Protein AF-U1GI59-F1 (afdb_monomer)

Nearest PDB structures (foldseek):
  8d8l-assembly1_L  TM=8.432E-01  e=2.291E-06  Saccharomyces cerevisiae
  8cwo-assembly1_L  TM=8.778E-01  e=8.445E-06  Cutibacterium acnes
  8cgr-assembly1_L  TM=8.564E-01  e=7.937E-06  Escherichia coli BW25113
  7jil-assembly1_q  TM=8.637E-01  e=1.152E-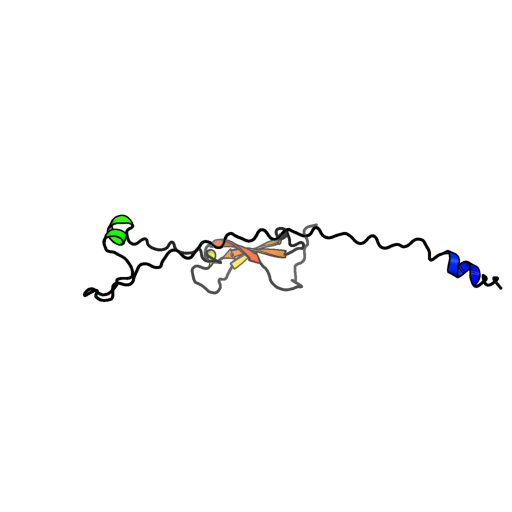05  Flavobacterium johnsoniae
  8fzj-assembly1_l  TM=8.743E-01  e=2.144E-05  Escherichia coli

InterPro domains:
  IPR005679 Ribosomal protein uS12, bacteria [PR01034] (80-95)
  IPR005679 Ribosomal protein uS12, bacteria [PR01034] (95-110)
  IPR005679 Ribosomal protein uS12, bacteria [PR01034] (111-130)
  IPR006032 Small ribosomal subunit protein uS12 [PF00164] (73-124)
  IPR006032 Small ribosomal subunit protein uS12 [PTHR11652] (51-124)
  IPR012340 Nucleic acid-binding, OB-fold [G3DSA:2.40.50.140] (51-130)
  IPR012340 Nucleic acid-binding, OB-fold [SSF50249] (57-126)

pLDDT: mean 76.86, std 17.02, range [41.28, 97.44]

Sequence (132 aa):
MPPTPSPLAIRALQTLALPIHPQRPSITSVRPILRLPHPAPASRSFSTTTPHLTTLNQVRRKGREVKRERRSLSPALVGRPEMKGVCLKVGITKPKKPNSGQRKTAKVRLSSGKVISAYIPGEGRCGEQDPK

Organism: Endocarpon pusillum (strain Z07020 / HMAS-L-300199) (NCBI:txid1263415)

Solvent-accessible surface area (backbone atoms only — not comparable to full-atom values): 9541 Å² total; per-residue (Å²): 134,85,87,80,84,60,80,71,66,70,65,72,76,70,82,85,78,80,81,84,74,83,81,74,81,80,76,76,78,76,73,75,80,75,72,72,79,72,79,70,80,78,78,70,94,81,64,98,61,80,88,63,99,65,54,72,68,53,44,73,74,61,54,85,76,78,78,79,80,76,82,64,96,60,70,89,48,76,93,45,97,75,79,64,62,50,78,78,46,77,49,75,44,68,60,67,80,94,50,83,63,81,39,54,32,30,36,30,36,33,79,88,67,52,75,44,81,42,79,57,87,84,81,88,68,98,76,81,72,75,87,124

Mean predicted aligned error: 18.73 Å

Structure (mmCIF, N/CA/C/O backbone):
data_AF-U1GI59-F1
#
_entry.id   AF-U1GI59-F1
#
loop_
_atom_site.group_PDB
_atom_site.id
_atom_site.type_symbol
_atom_site.label_atom_id
_atom_site.label_alt_id
_atom_site.label_comp_id
_atom_site.label_asym_id
_atom_site.label_entity_id
_atom_site.label_seq_id
_atom_site.pdbx_PDB_ins_code
_atom_site.Cartn_x
_atom_site.Cartn_y
_atom_site.Cartn_z
_atom_site.occupanc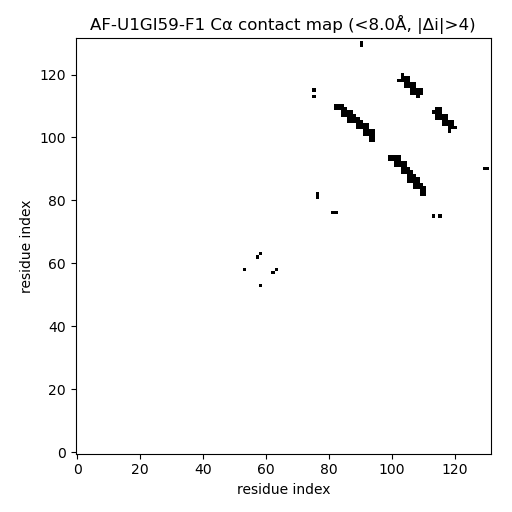y
_atom_site.B_iso_or_equiv
_atom_site.auth_seq_id
_atom_site.auth_comp_id
_atom_site.auth_asym_id
_atom_site.auth_atom_id
_atom_site.pdbx_PDB_model_num
ATOM 1 N N . MET A 1 1 ? 74.445 8.249 -7.252 1.00 52.41 1 MET A N 1
ATOM 2 C CA . MET A 1 1 ? 74.096 7.838 -5.874 1.00 52.41 1 MET A CA 1
ATOM 3 C C . MET A 1 1 ? 73.632 9.070 -5.110 1.00 52.41 1 MET A C 1
ATOM 5 O O . MET A 1 1 ? 74.400 10.025 -5.083 1.00 52.41 1 MET A O 1
ATOM 9 N N . PRO A 1 2 ? 72.398 9.117 -4.578 1.00 64.62 2 PRO A N 1
ATOM 10 C CA . PRO A 1 2 ? 71.956 10.235 -3.744 1.00 64.62 2 PRO A CA 1
ATOM 11 C C . PRO A 1 2 ? 72.469 10.089 -2.294 1.00 64.62 2 PRO A C 1
ATOM 13 O O . PRO A 1 2 ? 72.585 8.959 -1.815 1.00 64.62 2 PRO A O 1
ATOM 16 N N . PRO A 1 3 ? 72.781 11.195 -1.590 1.00 70.06 3 PRO A N 1
ATOM 17 C CA . PRO A 1 3 ? 73.270 11.146 -0.215 1.00 70.06 3 PRO A CA 1
ATOM 18 C C . PRO A 1 3 ? 72.143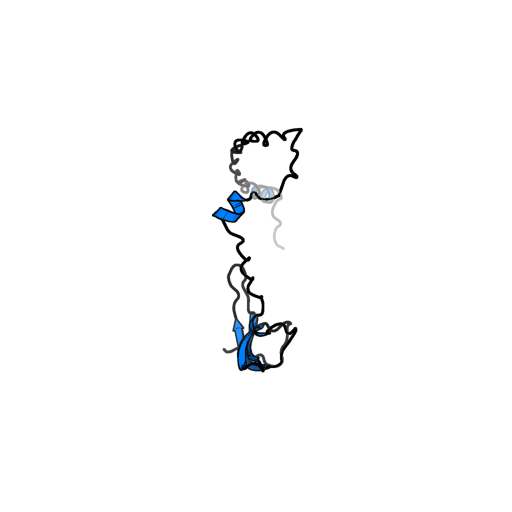 10.806 0.772 1.00 70.06 3 PRO A C 1
ATOM 20 O O . PRO A 1 3 ? 71.032 11.329 0.681 1.00 70.06 3 PRO A O 1
ATOM 23 N N . THR A 1 4 ? 72.437 9.936 1.738 1.00 70.94 4 THR A N 1
ATOM 24 C CA . THR A 1 4 ? 71.527 9.565 2.829 1.00 70.94 4 THR A CA 1
ATOM 25 C C . THR A 1 4 ? 71.473 10.668 3.894 1.00 70.94 4 THR A C 1
ATOM 27 O O . THR A 1 4 ? 72.533 11.090 4.364 1.00 70.94 4 THR A O 1
ATOM 30 N N . PRO A 1 5 ? 70.283 11.127 4.323 1.00 67.31 5 PRO A N 1
ATOM 31 C CA . PRO A 1 5 ? 70.163 12.120 5.387 1.00 67.31 5 PRO A CA 1
ATOM 32 C C . PRO A 1 5 ? 70.505 11.531 6.768 1.00 67.31 5 PRO A C 1
ATOM 34 O O . PRO A 1 5 ? 70.282 10.351 7.036 1.00 67.31 5 PRO A O 1
ATOM 37 N N . SER A 1 6 ? 71.058 12.371 7.648 1.00 68.88 6 SER A N 1
ATOM 38 C CA . SER A 1 6 ? 71.549 11.997 8.979 1.00 68.88 6 SER A CA 1
ATOM 39 C C . SER A 1 6 ? 70.410 11.694 9.976 1.00 68.88 6 SER A C 1
ATOM 41 O O . SER A 1 6 ? 69.334 12.297 9.905 1.00 68.88 6 SER A O 1
ATOM 43 N N . PRO A 1 7 ? 70.626 10.797 10.960 1.00 61.62 7 PRO A N 1
ATOM 44 C CA . PRO A 1 7 ? 69.572 10.304 11.860 1.00 61.62 7 PRO A CA 1
ATOM 45 C C . PRO A 1 7 ? 68.998 11.369 12.810 1.00 61.62 7 PRO A C 1
ATOM 47 O O . PRO A 1 7 ? 67.919 11.180 13.372 1.00 61.62 7 PRO A O 1
ATOM 50 N N . LEU A 1 8 ? 69.679 12.508 12.972 1.00 62.44 8 LEU A N 1
ATOM 51 C CA . LEU A 1 8 ? 69.202 13.628 13.789 1.00 62.44 8 LEU A CA 1
ATOM 52 C C . LEU A 1 8 ? 68.117 14.461 13.085 1.00 62.44 8 LEU A C 1
ATOM 54 O O . LEU A 1 8 ? 67.267 15.034 13.763 1.00 62.44 8 LEU A O 1
ATOM 58 N N . ALA A 1 9 ? 68.082 14.480 11.747 1.00 57.25 9 ALA A N 1
ATOM 59 C CA . ALA A 1 9 ? 67.087 15.238 10.984 1.00 57.25 9 ALA A CA 1
ATOM 60 C C . ALA A 1 9 ? 65.684 14.601 11.037 1.00 57.25 9 ALA A C 1
ATOM 62 O O . ALA A 1 9 ? 64.677 15.304 11.014 1.00 57.25 9 ALA A O 1
ATOM 63 N N . ILE A 1 10 ? 65.608 13.274 11.183 1.00 57.00 10 ILE A N 1
ATOM 64 C CA . ILE A 1 10 ? 64.337 12.530 11.240 1.00 57.00 10 ILE A CA 1
ATOM 65 C C . ILE A 1 10 ? 63.592 12.793 12.563 1.00 57.00 10 ILE A C 1
ATOM 67 O O . ILE A 1 10 ? 62.364 12.772 12.603 1.00 57.00 10 ILE A O 1
ATOM 71 N N . ARG A 1 11 ? 64.312 13.116 13.647 1.00 56.53 11 ARG A N 1
ATOM 72 C CA . ARG A 1 11 ? 63.717 13.373 14.970 1.00 56.53 11 ARG A CA 1
ATOM 73 C C . ARG A 1 11 ? 63.130 14.777 15.145 1.00 56.53 11 ARG A C 1
ATOM 75 O O . ARG A 1 11 ? 62.297 14.963 16.025 1.00 56.53 11 ARG A O 1
ATOM 82 N N . ALA A 1 12 ? 63.519 15.746 14.316 1.00 55.38 12 ALA A N 1
ATOM 83 C CA . ALA A 1 12 ? 63.038 17.127 14.424 1.00 55.38 12 ALA A CA 1
ATOM 84 C C . ALA A 1 12 ? 61.641 17.353 13.803 1.00 55.38 12 ALA A C 1
ATOM 86 O O . ALA A 1 12 ? 61.033 18.391 14.042 1.00 55.38 12 ALA A O 1
ATOM 87 N N . LEU A 1 13 ? 61.100 16.387 13.049 1.00 53.66 13 LEU A N 1
ATOM 88 C CA . LEU A 1 13 ? 59.782 16.497 12.401 1.00 53.66 13 LEU A CA 1
ATOM 89 C C . LEU A 1 13 ? 58.615 15.900 13.217 1.00 53.66 13 LEU A C 1
ATOM 91 O O . LEU A 1 13 ? 57.498 15.826 12.712 1.00 53.66 13 LEU A O 1
ATOM 95 N N . GLN A 1 14 ? 58.831 15.485 14.471 1.00 57.19 14 GLN A N 1
ATOM 96 C CA . GLN A 1 14 ? 57.812 14.795 15.285 1.00 57.19 14 GLN A CA 1
ATOM 97 C C . GLN A 1 14 ? 57.202 15.620 16.438 1.00 57.19 14 GLN A C 1
ATOM 99 O O . GLN A 1 14 ? 56.495 15.060 17.271 1.00 57.19 14 GLN A O 1
ATOM 104 N N . THR A 1 15 ? 57.395 16.942 16.498 1.00 54.75 15 THR A N 1
ATOM 105 C CA . THR A 1 15 ? 56.926 17.781 17.628 1.00 54.75 15 THR A CA 1
ATOM 106 C C . THR A 1 15 ? 55.836 18.809 17.295 1.00 54.75 15 THR A C 1
ATOM 108 O O . THR A 1 15 ? 55.723 19.812 17.991 1.00 54.75 15 THR A O 1
ATOM 111 N N . LEU A 1 16 ? 54.970 18.567 16.299 1.00 52.91 16 LEU A N 1
ATOM 112 C CA . LEU A 1 16 ? 53.780 19.410 16.046 1.00 52.91 16 LEU A CA 1
ATOM 113 C C . LEU A 1 16 ? 52.491 18.610 15.781 1.00 52.91 16 LEU A C 1
ATOM 115 O O . LEU A 1 16 ? 51.712 18.937 14.892 1.00 52.91 16 LE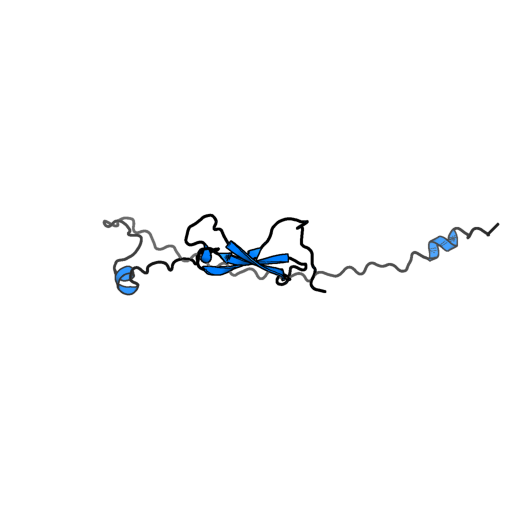U A O 1
ATOM 119 N N . ALA A 1 17 ? 52.232 17.568 16.569 1.00 55.44 17 ALA A N 1
ATOM 120 C CA . ALA A 1 17 ? 50.939 16.882 16.554 1.00 55.44 17 ALA A CA 1
ATOM 121 C C . ALA A 1 17 ? 50.461 16.595 17.984 1.00 55.44 17 ALA A C 1
ATOM 123 O O . ALA A 1 17 ? 50.528 15.469 18.470 1.00 55.44 17 ALA A O 1
ATOM 124 N N . LEU A 1 18 ? 49.989 17.635 18.678 1.00 59.94 18 LEU A N 1
ATOM 125 C CA . LEU A 1 18 ? 49.196 17.467 19.896 1.00 59.94 18 LEU A CA 1
ATOM 126 C C . LEU A 1 18 ? 47.744 17.140 19.500 1.00 59.94 18 LEU A C 1
ATOM 128 O O . LEU A 1 18 ? 47.139 17.917 18.756 1.00 59.94 18 LEU A O 1
ATOM 132 N N . PRO A 1 19 ? 47.146 16.036 19.982 1.00 55.97 19 PRO A N 1
ATOM 133 C CA . PRO A 1 19 ? 45.735 15.764 19.761 1.00 55.97 19 PRO A CA 1
ATOM 134 C C . PRO A 1 19 ? 44.895 16.665 20.673 1.00 55.97 19 PRO A C 1
ATOM 136 O O . PRO A 1 19 ? 44.889 16.514 21.894 1.00 55.97 19 PRO A O 1
ATOM 139 N N . ILE A 1 20 ? 44.157 17.604 20.080 1.00 55.31 20 ILE A N 1
ATOM 140 C CA . ILE A 1 20 ? 43.107 18.350 20.777 1.00 55.31 20 ILE A CA 1
ATOM 141 C C . ILE A 1 20 ? 41.981 17.359 21.081 1.00 55.31 20 ILE A C 1
ATOM 143 O O . ILE A 1 20 ? 41.236 16.941 20.196 1.00 55.31 20 ILE A O 1
ATOM 147 N N . HIS A 1 21 ? 41.894 16.945 22.341 1.00 57.75 21 HIS A N 1
ATOM 148 C CA . HIS A 1 21 ? 40.826 16.092 22.843 1.00 57.75 21 HIS A CA 1
ATOM 149 C C . HIS A 1 21 ? 39.570 16.953 23.068 1.00 57.75 21 HIS A C 1
ATOM 151 O O . HIS A 1 21 ? 39.619 17.878 23.883 1.00 57.75 21 HIS A O 1
ATOM 157 N N . PRO A 1 22 ? 38.441 16.711 22.376 1.00 55.88 22 PRO A N 1
ATOM 158 C CA . PRO A 1 22 ? 37.219 17.450 22.651 1.00 55.88 22 PRO A CA 1
ATOM 159 C C . PRO A 1 22 ? 36.650 17.003 24.004 1.00 55.88 22 PRO A C 1
ATOM 161 O O . PRO A 1 22 ? 36.185 15.875 24.163 1.00 55.88 22 PRO A O 1
ATOM 164 N N . GLN A 1 23 ? 36.686 17.906 24.985 1.00 52.78 23 GLN A N 1
ATOM 165 C CA . GLN A 1 23 ? 35.980 17.765 26.257 1.00 52.78 23 GLN A CA 1
ATOM 166 C C . GLN A 1 23 ? 34.479 17.605 25.980 1.00 52.78 23 GLN A C 1
ATOM 168 O O . GLN A 1 23 ? 33.817 18.501 25.454 1.00 52.78 23 GLN A O 1
ATOM 173 N N . ARG A 1 24 ? 33.941 16.432 26.315 1.00 53.62 24 ARG A N 1
ATOM 174 C CA . ARG A 1 24 ? 32.508 16.145 26.261 1.00 53.62 24 ARG A CA 1
ATOM 175 C C . ARG A 1 24 ? 31.845 16.896 27.422 1.00 53.62 24 ARG A C 1
ATOM 177 O O . ARG A 1 24 ? 32.249 16.664 28.560 1.00 53.62 24 ARG A O 1
ATOM 184 N N . PRO A 1 25 ? 30.840 17.759 27.198 1.00 51.62 25 PRO A N 1
ATOM 185 C CA . PRO A 1 25 ? 30.139 18.386 28.308 1.00 51.62 25 PRO A CA 1
ATOM 186 C C . PRO A 1 25 ? 29.443 17.297 29.129 1.00 51.62 25 PRO A C 1
ATOM 188 O O . PRO A 1 25 ? 28.656 16.502 28.605 1.00 51.62 25 PRO A O 1
ATOM 191 N N . SER A 1 26 ? 29.768 17.239 30.417 1.00 57.62 26 SER A N 1
ATOM 192 C CA . SER A 1 26 ? 29.053 16.447 31.405 1.00 57.62 26 SER A CA 1
ATOM 193 C C . SER A 1 26 ? 27.627 16.981 31.489 1.00 57.62 26 SER A C 1
ATOM 195 O O . SER A 1 26 ? 27.357 18.040 32.048 1.00 57.62 26 SER A O 1
ATOM 197 N N . ILE A 1 27 ? 26.691 16.254 30.884 1.00 55.78 27 ILE A N 1
ATOM 198 C CA . ILE A 1 27 ? 25.267 16.501 31.080 1.00 55.78 27 ILE A CA 1
ATOM 199 C C . ILE A 1 27 ? 24.996 16.190 32.549 1.00 55.78 27 ILE A C 1
ATOM 201 O O . ILE A 1 27 ? 24.982 15.027 32.954 1.00 55.78 27 ILE A O 1
ATOM 205 N N . THR A 1 28 ? 24.829 17.235 33.355 1.00 59.28 28 THR A N 1
ATOM 206 C CA . THR A 1 28 ? 24.318 17.134 34.716 1.00 59.28 28 THR A CA 1
ATOM 207 C C . THR A 1 28 ? 23.025 16.333 34.649 1.00 59.28 28 THR A C 1
ATOM 209 O O . THR A 1 28 ? 22.039 16.769 34.058 1.00 59.28 28 THR A O 1
ATOM 212 N N . SER A 1 29 ? 23.055 15.121 35.201 1.00 56.94 29 SER A N 1
ATOM 213 C CA . SER A 1 29 ? 21.888 14.260 35.347 1.00 56.94 29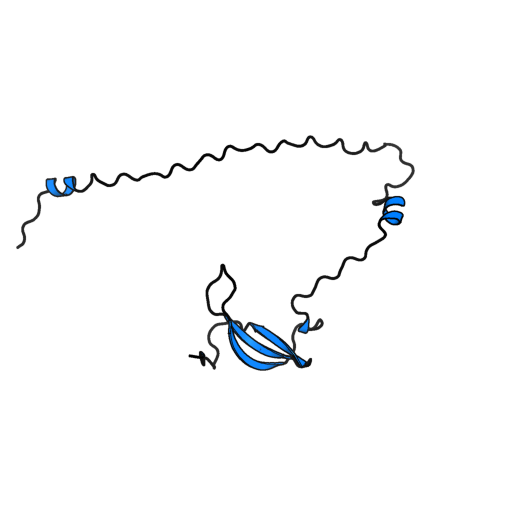 SER A CA 1
ATOM 214 C C . SER A 1 29 ? 20.842 15.007 36.170 1.00 56.94 29 SER A C 1
ATOM 216 O O . SER A 1 29 ? 20.878 14.978 37.401 1.00 56.94 29 SER A O 1
ATOM 218 N N . VAL A 1 30 ? 19.896 15.664 35.500 1.00 59.59 30 VAL A N 1
ATOM 219 C CA . VAL A 1 30 ? 18.653 16.115 36.120 1.00 59.59 30 VAL A CA 1
ATOM 220 C C . VAL A 1 30 ? 17.942 14.846 36.568 1.00 59.59 30 VAL A C 1
ATOM 222 O O . VAL A 1 30 ? 17.350 14.131 35.762 1.00 59.59 30 VAL A O 1
ATOM 225 N N . ARG A 1 31 ? 18.087 14.505 37.853 1.00 59.94 31 ARG A N 1
ATOM 226 C CA . ARG A 1 31 ? 17.348 13.403 38.463 1.00 59.94 31 ARG A CA 1
ATOM 227 C C . ARG A 1 31 ? 15.865 13.713 38.246 1.00 59.94 31 ARG A C 1
ATOM 229 O O . ARG A 1 31 ? 15.417 14.759 38.721 1.00 59.94 31 ARG A O 1
ATOM 236 N N . PRO A 1 32 ? 15.097 12.876 37.530 1.00 57.00 32 PRO A N 1
ATOM 237 C CA . PRO A 1 32 ? 13.662 13.068 37.493 1.00 57.00 32 PRO A CA 1
ATOM 238 C C . PRO A 1 32 ? 13.174 12.939 38.934 1.00 57.00 32 PRO A C 1
ATOM 240 O O . PRO A 1 32 ? 13.526 11.985 39.629 1.00 57.00 32 PRO A O 1
ATOM 243 N N . ILE A 1 33 ? 12.410 13.930 39.394 1.00 63.84 33 ILE A N 1
ATOM 244 C CA . ILE A 1 33 ? 11.685 13.859 40.658 1.00 63.84 33 ILE A CA 1
ATOM 245 C C . ILE A 1 33 ? 10.867 12.572 40.587 1.00 63.84 33 ILE A C 1
ATOM 247 O O . ILE A 1 33 ? 9.916 12.475 39.807 1.00 63.84 33 ILE A O 1
ATOM 251 N N . LEU A 1 34 ? 11.288 11.561 41.347 1.00 57.00 34 LEU A N 1
ATOM 252 C CA . LEU A 1 34 ? 10.526 10.342 41.544 1.00 57.00 34 LEU A CA 1
ATOM 253 C C . LEU A 1 34 ? 9.199 10.788 42.151 1.00 57.00 34 LEU A C 1
ATOM 255 O O . LEU A 1 34 ? 9.130 11.144 43.326 1.00 57.00 34 LEU A O 1
ATOM 259 N N . ARG A 1 35 ? 8.150 10.847 41.324 1.00 62.81 35 ARG A N 1
ATOM 260 C CA . ARG A 1 35 ? 6.779 10.975 41.809 1.00 62.81 35 ARG A CA 1
ATOM 261 C C . ARG A 1 35 ? 6.587 9.834 42.798 1.00 62.81 35 ARG A C 1
ATOM 263 O O . ARG A 1 35 ? 6.645 8.675 42.388 1.00 62.81 35 ARG A O 1
ATOM 270 N N . LEU A 1 36 ? 6.400 10.166 44.078 1.00 65.69 36 LEU A N 1
ATOM 271 C CA . LEU A 1 36 ? 5.979 9.186 45.070 1.00 65.69 36 LEU A CA 1
ATOM 272 C C . LEU A 1 36 ? 4.792 8.408 44.484 1.00 65.69 36 LEU A C 1
ATOM 274 O O . LEU A 1 36 ? 3.900 9.034 43.890 1.00 65.69 36 LEU A O 1
ATOM 278 N N . PRO A 1 37 ? 4.773 7.071 44.612 1.00 62.06 37 PRO A N 1
ATOM 279 C CA . PRO A 1 37 ? 3.624 6.295 44.193 1.00 62.06 37 PRO A CA 1
ATOM 280 C C . PRO A 1 37 ? 2.416 6.849 44.946 1.00 62.06 37 PRO A C 1
ATOM 282 O O . PRO A 1 37 ? 2.400 6.881 46.176 1.00 62.06 37 PRO A O 1
ATOM 285 N N . HIS A 1 38 ? 1.425 7.345 44.201 1.00 63.56 38 HIS A N 1
ATOM 286 C CA . HIS A 1 38 ? 0.116 7.600 44.786 1.00 63.56 38 HIS A CA 1
ATOM 287 C C . HIS A 1 38 ? -0.309 6.316 45.503 1.00 63.56 38 HIS A C 1
ATOM 289 O O . HIS A 1 38 ? -0.160 5.241 44.908 1.00 63.56 38 HIS A O 1
ATOM 295 N N . PRO A 1 39 ? -0.802 6.401 46.751 1.00 61.50 39 PRO A N 1
ATOM 296 C CA . PRO A 1 39 ? -1.288 5.228 47.450 1.00 61.50 39 PRO A CA 1
ATOM 297 C C . PRO A 1 39 ? -2.326 4.561 46.552 1.00 61.50 39 PRO A C 1
ATOM 299 O O . PRO A 1 39 ? -3.315 5.182 46.151 1.00 61.50 39 PRO A O 1
ATOM 302 N N . ALA A 1 40 ? -2.040 3.315 46.170 1.00 64.75 40 ALA A N 1
ATOM 303 C CA . ALA A 1 40 ? -2.995 2.482 45.466 1.00 64.75 40 ALA A CA 1
ATOM 304 C C . ALA A 1 40 ? -4.308 2.501 46.265 1.00 64.75 40 ALA A C 1
ATOM 306 O O . ALA A 1 40 ? -4.259 2.498 47.500 1.00 64.75 40 ALA A O 1
ATOM 307 N N . PRO A 1 41 ? -5.475 2.571 45.601 1.00 64.62 41 PRO A N 1
ATOM 308 C CA . PRO A 1 41 ? -6.748 2.602 46.304 1.00 64.62 41 PRO A CA 1
ATOM 309 C C . PRO A 1 41 ? -6.805 1.406 47.254 1.00 64.62 41 PRO A C 1
ATOM 311 O O . PRO A 1 41 ? -6.650 0.266 46.818 1.00 64.62 41 PRO A O 1
ATOM 314 N N . ALA A 1 42 ? -6.975 1.690 48.547 1.00 65.81 42 ALA A N 1
ATOM 315 C CA . ALA A 1 42 ? -7.058 0.682 49.591 1.00 65.81 42 ALA A CA 1
ATOM 316 C C . ALA A 1 42 ? -8.092 -0.376 49.181 1.00 65.81 42 ALA A C 1
ATOM 318 O O . ALA A 1 42 ? -9.285 -0.083 49.054 1.00 65.81 42 ALA A O 1
ATOM 319 N N . SER A 1 43 ? -7.624 -1.597 48.925 1.00 63.41 43 SER A N 1
ATOM 320 C CA . SER A 1 43 ? -8.489 -2.737 48.658 1.00 63.41 43 SER A CA 1
ATOM 321 C C . SER A 1 43 ? -9.311 -2.992 49.915 1.00 63.41 43 SER A C 1
ATOM 323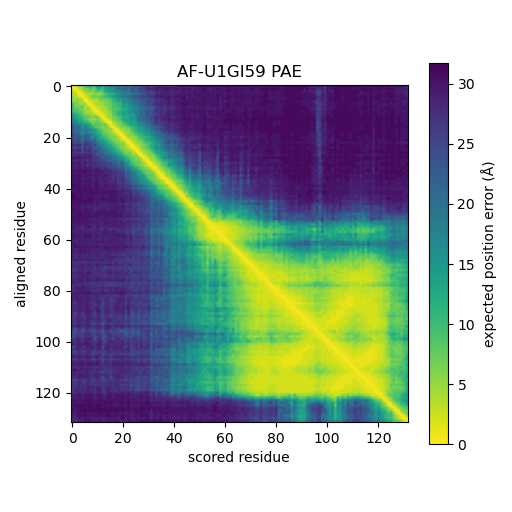 O O . SER A 1 43 ? -8.774 -3.387 50.949 1.00 63.41 43 SER A O 1
ATOM 325 N N . ARG A 1 44 ? -10.614 -2.723 49.854 1.00 62.62 44 ARG A N 1
ATOM 326 C CA . ARG A 1 44 ? -11.542 -3.048 50.938 1.00 62.62 44 ARG A CA 1
ATOM 327 C C . ARG A 1 44 ? -11.628 -4.573 51.049 1.00 62.62 44 ARG A C 1
ATOM 329 O O . ARG A 1 44 ? -12.040 -5.219 50.091 1.00 62.62 44 ARG A O 1
ATOM 336 N N . SER A 1 45 ? -11.260 -5.128 52.204 1.00 63.41 45 SER A N 1
ATOM 337 C CA . SER A 1 45 ? -11.181 -6.579 52.458 1.00 63.41 45 SER A CA 1
ATOM 338 C C . SER A 1 45 ? -12.523 -7.315 52.392 1.00 63.41 45 SER A C 1
ATOM 340 O O . SER A 1 45 ? -12.546 -8.537 52.324 1.00 63.41 45 SER A O 1
ATOM 342 N N . PHE A 1 46 ? -13.642 -6.588 52.384 1.00 65.81 46 PHE A N 1
ATOM 343 C CA . PHE A 1 46 ? -14.982 -7.162 52.325 1.00 65.81 46 PHE A CA 1
ATOM 344 C C . PHE A 1 46 ? -15.837 -6.350 51.349 1.00 65.81 46 PHE A C 1
ATOM 346 O O . PHE A 1 46 ? -16.499 -5.384 51.722 1.00 65.81 46 PHE A O 1
ATOM 353 N N . SER A 1 47 ? -15.777 -6.713 50.067 1.00 65.00 47 SER A N 1
ATOM 354 C CA . SER A 1 47 ? -16.753 -6.287 49.063 1.00 65.00 47 SER A CA 1
ATOM 355 C C . SER A 1 47 ? -17.591 -7.501 48.688 1.00 65.00 47 SER A C 1
ATOM 357 O O . SER A 1 47 ? -17.066 -8.469 48.146 1.00 65.00 47 SER A O 1
ATOM 359 N N . THR A 1 48 ? -18.893 -7.451 48.962 1.00 70.06 48 THR A N 1
ATOM 360 C CA . THR A 1 48 ? -19.868 -8.483 48.566 1.00 70.06 48 THR A CA 1
ATOM 361 C C . THR A 1 48 ? -20.146 -8.492 47.064 1.00 70.06 48 THR A C 1
ATOM 363 O O . THR A 1 48 ? -20.768 -9.418 46.554 1.00 70.06 48 THR A O 1
ATOM 366 N N . THR A 1 49 ? -19.695 -7.465 46.338 1.00 69.56 49 THR A N 1
ATOM 367 C CA . THR A 1 49 ? -19.844 -7.365 44.884 1.00 69.56 49 THR A CA 1
ATOM 368 C C . THR A 1 49 ? -18.496 -7.593 44.214 1.00 69.56 49 THR A C 1
ATOM 370 O O . THR A 1 49 ? -17.489 -6.992 44.605 1.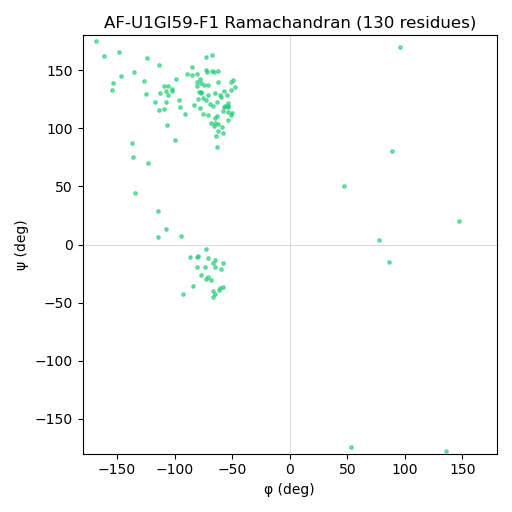00 69.56 49 THR A O 1
ATOM 373 N N . THR A 1 50 ? -18.484 -8.448 43.195 1.00 75.56 50 THR A N 1
ATOM 374 C CA . THR A 1 50 ? -17.319 -8.736 42.355 1.00 75.56 50 THR A CA 1
ATOM 375 C C . THR A 1 50 ? -16.765 -7.425 41.777 1.00 75.56 50 THR A C 1
ATOM 377 O O . THR A 1 50 ? -17.542 -6.644 41.218 1.00 75.56 50 THR A O 1
ATOM 380 N N . PRO A 1 51 ? -15.455 -7.129 41.891 1.00 70.06 51 PRO A N 1
ATOM 381 C CA . PRO A 1 51 ? -14.891 -5.912 41.319 1.00 70.06 51 PRO A CA 1
ATOM 382 C C . PRO A 1 51 ? -15.007 -5.965 39.793 1.00 70.06 51 PRO A C 1
ATOM 384 O O . PRO A 1 51 ? -14.330 -6.739 39.120 1.00 70.06 51 PRO A O 1
ATOM 387 N N . HIS A 1 52 ? -15.899 -5.147 39.238 1.00 72.31 52 HIS A N 1
ATOM 388 C CA . HIS A 1 52 ? -16.081 -5.043 37.797 1.00 72.31 52 HIS A CA 1
ATOM 389 C C . HIS A 1 52 ? -14.999 -4.125 37.208 1.00 72.31 52 HIS A C 1
ATOM 391 O O . HIS A 1 52 ? -14.735 -3.048 37.745 1.00 72.31 52 HIS A O 1
ATOM 397 N N . LEU A 1 53 ? -14.399 -4.517 36.077 1.00 80.50 53 LEU A N 1
ATOM 398 C CA . LEU A 1 53 ? -13.313 -3.780 35.398 1.00 80.50 53 LEU A CA 1
ATOM 399 C C . LEU A 1 53 ? -13.684 -2.335 35.010 1.00 80.50 53 LEU A C 1
ATOM 401 O O . LEU A 1 53 ? -12.820 -1.518 34.703 1.00 80.50 53 LEU A O 1
ATOM 405 N N . THR A 1 54 ? -14.976 -2.017 35.006 1.00 83.19 54 THR A N 1
ATOM 406 C CA . THR A 1 54 ? -15.513 -0.684 34.732 1.00 83.19 54 THR A CA 1
ATOM 407 C C . THR A 1 54 ? -16.781 -0.443 35.545 1.00 83.19 54 THR A C 1
ATOM 409 O O . THR A 1 54 ? -17.562 -1.366 35.770 1.00 83.19 54 THR A O 1
ATOM 412 N N . THR A 1 55 ? -17.015 0.787 35.994 1.00 87.31 55 THR A N 1
ATOM 413 C CA . THR A 1 55 ? -18.222 1.135 36.755 1.00 87.31 55 THR A CA 1
ATOM 414 C C . THR A 1 55 ? -19.397 1.460 35.830 1.00 87.31 55 THR A C 1
ATOM 416 O O . THR A 1 55 ? -19.225 1.959 34.717 1.00 87.31 55 THR A O 1
ATOM 419 N N . LEU A 1 56 ? -20.629 1.256 36.301 1.00 88.31 56 LEU A N 1
ATOM 420 C CA . LEU A 1 56 ? -21.844 1.577 35.53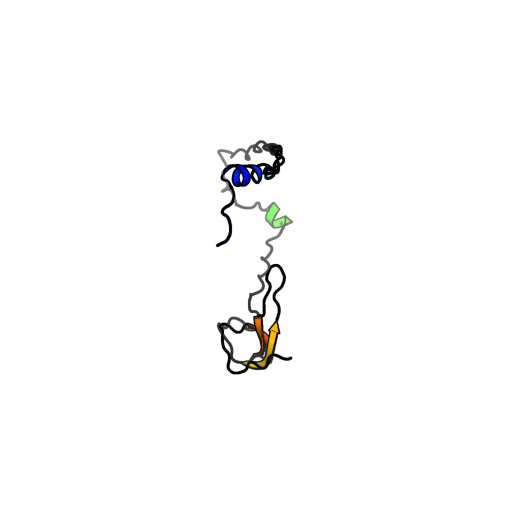8 1.00 88.31 56 LEU A CA 1
ATOM 421 C C . LEU A 1 56 ? -21.899 3.061 35.128 1.00 88.31 56 LEU A C 1
ATOM 423 O O . LEU A 1 56 ? -22.294 3.396 34.012 1.00 88.31 56 LEU A O 1
ATOM 427 N N . ASN A 1 57 ? -21.424 3.959 35.995 1.00 91.12 57 ASN A N 1
ATOM 428 C CA . ASN A 1 57 ? -21.335 5.389 35.697 1.00 91.12 57 ASN A CA 1
ATOM 429 C C . ASN A 1 57 ? -20.286 5.714 34.619 1.00 91.12 57 ASN A C 1
ATOM 431 O O . ASN A 1 57 ? -20.478 6.672 33.873 1.00 91.12 57 ASN A O 1
ATOM 435 N N . GLN A 1 58 ? -19.204 4.933 34.497 1.00 89.00 58 GLN A N 1
ATOM 436 C CA . GLN A 1 58 ? -18.243 5.082 33.395 1.00 89.00 58 GLN A CA 1
ATOM 437 C C . GLN A 1 58 ? -18.889 4.717 32.056 1.00 89.00 58 GLN A C 1
ATOM 439 O O . GLN A 1 58 ? -18.778 5.493 31.110 1.00 89.00 58 GLN A O 1
ATOM 444 N N . VAL A 1 59 ? -19.628 3.604 31.997 1.00 89.31 59 VAL A N 1
ATOM 445 C CA . VAL A 1 59 ? -20.355 3.183 30.786 1.00 89.31 59 VAL A CA 1
ATOM 446 C C . VAL A 1 59 ? -21.459 4.182 30.423 1.00 89.31 59 VAL A C 1
ATOM 448 O O . VAL A 1 59 ? -21.578 4.555 29.261 1.00 89.31 59 VAL A O 1
ATOM 451 N N . ARG A 1 60 ? -22.224 4.683 31.406 1.00 88.12 60 ARG A N 1
ATOM 452 C CA . ARG A 1 60 ? -23.266 5.704 31.173 1.00 88.12 60 ARG A CA 1
ATOM 453 C C . ARG A 1 60 ? -22.709 7.016 30.622 1.00 88.12 60 ARG A C 1
ATOM 455 O O . ARG A 1 60 ? -23.356 7.632 29.788 1.00 88.12 60 ARG A O 1
ATOM 462 N N . ARG A 1 61 ? -21.545 7.463 31.108 1.00 88.00 61 ARG A N 1
ATOM 463 C CA . ARG A 1 61 ? -20.944 8.750 30.710 1.00 88.00 61 ARG A CA 1
ATOM 464 C C . ARG A 1 61 ? -20.128 8.669 29.422 1.00 88.00 61 ARG A C 1
ATOM 466 O O . ARG A 1 61 ? -20.089 9.649 28.692 1.00 88.00 61 ARG A O 1
ATOM 473 N N . LYS A 1 62 ? -19.426 7.556 29.183 1.00 81.62 62 LYS A N 1
ATOM 474 C CA . LYS A 1 62 ? -18.463 7.415 28.075 1.00 81.62 62 LYS A CA 1
ATOM 475 C C . LYS A 1 62 ? -18.866 6.396 27.008 1.00 81.62 62 LYS A C 1
ATOM 477 O O . LYS A 1 62 ? -18.074 6.152 26.106 1.00 81.62 62 LYS A O 1
ATOM 482 N N . GLY A 1 63 ? -20.074 5.829 27.083 1.00 79.88 63 GLY A N 1
ATOM 483 C CA . GLY A 1 63 ? -20.547 4.811 26.143 1.00 79.88 63 GLY A CA 1
ATOM 484 C C . GLY A 1 63 ? -19.579 3.627 26.016 1.00 79.88 63 GLY A C 1
ATOM 485 O O . GLY A 1 63 ? -18.577 3.521 26.721 1.00 79.88 63 GLY A O 1
ATOM 486 N N . ARG A 1 64 ? -19.861 2.699 25.104 1.00 83.69 64 ARG A N 1
ATOM 487 C CA . ARG A 1 64 ? -18.841 1.769 24.603 1.00 83.69 64 ARG A CA 1
ATOM 488 C C . ARG A 1 64 ? -18.506 2.223 23.193 1.00 83.69 64 ARG A C 1
ATOM 490 O O . ARG A 1 64 ? -19.302 2.016 22.284 1.00 83.69 64 ARG A O 1
ATOM 497 N N . GLU A 1 65 ? -17.370 2.888 23.020 1.00 83.94 65 GLU A N 1
ATOM 498 C CA . GLU A 1 65 ? -16.925 3.292 21.688 1.00 83.94 65 GLU A CA 1
ATOM 499 C C . GLU A 1 65 ? -16.345 2.094 20.937 1.00 83.94 65 GLU A C 1
ATOM 501 O O . GLU A 1 65 ? -15.495 1.359 21.449 1.00 83.94 65 GLU A O 1
ATOM 506 N N . VAL A 1 66 ? -16.792 1.908 19.696 1.00 85.56 66 VAL A N 1
ATOM 507 C CA . VAL A 1 66 ? -16.187 0.930 18.795 1.00 85.56 66 VAL A CA 1
ATOM 508 C C . VAL A 1 66 ? -14.819 1.456 18.379 1.00 85.56 66 VAL A C 1
ATOM 510 O O . VAL A 1 66 ? -14.673 2.591 17.918 1.00 85.56 66 VAL A O 1
ATOM 513 N N . LYS A 1 67 ? -13.790 0.622 18.535 1.00 88.44 67 LYS A N 1
ATOM 514 C CA . LYS A 1 67 ? -12.440 0.962 18.092 1.00 88.44 67 LYS A CA 1
ATOM 515 C C . LYS A 1 67 ? -12.455 1.213 16.585 1.00 88.44 67 LYS A C 1
ATOM 517 O O . LYS A 1 67 ? -12.876 0.350 15.822 1.00 88.44 67 LYS A O 1
ATOM 522 N N . ARG A 1 68 ? -11.936 2.366 16.154 1.00 88.81 68 ARG A N 1
ATOM 523 C CA . ARG A 1 68 ? -11.776 2.667 14.725 1.00 88.81 68 ARG A CA 1
ATOM 524 C C . ARG A 1 68 ? -10.919 1.596 14.054 1.00 88.81 68 ARG A C 1
ATOM 526 O O . ARG A 1 68 ? -9.836 1.261 14.545 1.00 88.81 68 ARG A O 1
ATOM 533 N N . GLU A 1 69 ? -11.396 1.096 12.922 1.00 88.50 69 GLU A N 1
ATOM 534 C CA . GLU A 1 69 ? -10.655 0.131 12.121 1.00 88.50 69 GLU A CA 1
ATOM 535 C C . GLU A 1 69 ? -9.346 0.740 11.610 1.00 88.50 69 GLU A C 1
ATOM 537 O O . GLU A 1 69 ? -9.266 1.908 11.214 1.00 88.50 69 GLU A O 1
ATOM 542 N N . ARG A 1 70 ? -8.281 -0.065 11.637 1.00 90.69 70 ARG A N 1
ATOM 543 C CA . ARG A 1 70 ? -6.986 0.336 11.087 1.00 90.69 70 ARG A CA 1
ATOM 544 C C . ARG A 1 70 ? -7.039 0.229 9.569 1.00 90.69 70 ARG A C 1
ATOM 546 O O . ARG A 1 70 ? -7.529 -0.758 9.031 1.00 90.69 70 ARG A O 1
ATOM 553 N N . ARG A 1 71 ? -6.461 1.210 8.874 1.00 90.25 71 ARG A N 1
ATOM 554 C CA . ARG A 1 71 ? -6.282 1.123 7.420 1.00 90.25 71 ARG A CA 1
ATOM 555 C C . ARG A 1 71 ? -5.321 -0.021 7.100 1.00 90.25 71 ARG A C 1
ATOM 557 O O . ARG A 1 71 ? -4.238 -0.096 7.679 1.00 90.25 71 ARG A O 1
ATOM 564 N N . SER A 1 72 ? -5.709 -0.891 6.174 1.00 90.88 72 SER A N 1
ATOM 565 C CA . SER A 1 72 ? -4.835 -1.942 5.653 1.00 90.88 72 SER A CA 1
ATOM 566 C C . SER A 1 72 ? -3.620 -1.341 4.941 1.00 90.88 72 SER A C 1
ATOM 568 O O . SER A 1 72 ? -3.747 -0.298 4.298 1.00 90.88 72 SER A O 1
ATOM 570 N N . LEU A 1 73 ? -2.479 -2.034 4.972 1.00 91.75 73 LEU A N 1
ATOM 571 C CA . LEU A 1 73 ? -1.272 -1.639 4.231 1.00 91.75 73 LEU A CA 1
ATOM 572 C C . LEU A 1 73 ? -1.515 -1.599 2.711 1.00 91.75 73 LEU A C 1
ATOM 574 O O . LEU A 1 73 ? -1.028 -0.706 2.024 1.00 91.75 73 LEU A O 1
ATOM 578 N N . SER A 1 74 ? -2.310 -2.541 2.199 1.00 92.62 74 SER A N 1
ATOM 579 C CA . SER A 1 74 ? -2.615 -2.720 0.776 1.00 92.62 74 SER A CA 1
ATOM 580 C C . SER A 1 74 ? -4.132 -2.668 0.500 1.00 92.62 74 SER A C 1
ATOM 582 O O . SER A 1 74 ? -4.741 -3.667 0.115 1.00 92.62 74 SER A O 1
ATOM 584 N N . PRO A 1 75 ? -4.782 -1.492 0.623 1.00 92.38 75 PRO A N 1
ATOM 585 C CA . PRO A 1 75 ? -6.241 -1.367 0.480 1.00 92.38 75 PRO A CA 1
ATOM 586 C C . PRO A 1 75 ? -6.754 -1.697 -0.931 1.00 92.38 75 PRO A C 1
ATOM 588 O O . PRO A 1 75 ? -7.935 -1.982 -1.125 1.00 92.38 75 PRO A O 1
ATOM 591 N N . ALA A 1 76 ? -5.879 -1.668 -1.939 1.00 93.06 76 ALA A N 1
ATOM 592 C CA . ALA A 1 76 ? -6.238 -1.986 -3.316 1.00 93.06 76 ALA A CA 1
ATOM 593 C C . ALA A 1 76 ? -6.472 -3.488 -3.566 1.00 93.06 76 ALA A C 1
ATOM 595 O O . ALA A 1 76 ? -7.129 -3.820 -4.552 1.00 93.06 76 ALA A O 1
ATOM 596 N N . LEU A 1 77 ? -5.971 -4.373 -2.693 1.00 93.25 77 LEU A N 1
ATOM 597 C CA . LEU A 1 77 ? -6.091 -5.827 -2.848 1.00 93.25 77 LEU A CA 1
ATOM 598 C C . LEU A 1 77 ? -7.391 -6.408 -2.267 1.00 93.25 77 LEU A C 1
ATOM 600 O O . LEU A 1 77 ? -7.704 -7.557 -2.552 1.00 93.25 77 LEU A O 1
ATOM 604 N N . VAL A 1 78 ? -8.170 -5.630 -1.501 1.00 90.81 78 VAL A N 1
ATOM 605 C CA . VAL A 1 78 ? -9.501 -6.020 -0.977 1.00 90.81 78 VAL A CA 1
ATOM 606 C C . VAL A 1 78 ? -9.491 -7.426 -0.342 1.00 90.81 78 VAL A C 1
ATOM 608 O O . VAL A 1 78 ? -10.279 -8.295 -0.697 1.00 90.81 78 VAL A O 1
ATOM 611 N N . GLY A 1 79 ? -8.531 -7.679 0.553 1.00 89.31 79 GLY A N 1
ATOM 612 C CA . GLY A 1 79 ? -8.409 -8.955 1.273 1.00 89.31 79 GLY A CA 1
ATOM 613 C C . GLY A 1 79 ? -7.803 -10.118 0.476 1.00 89.31 79 GLY A C 1
ATOM 614 O O . GLY A 1 79 ? -7.719 -11.222 1.002 1.00 89.31 79 GLY A O 1
ATOM 615 N N . ARG A 1 80 ? -7.360 -9.895 -0.767 1.00 93.38 80 ARG A N 1
ATOM 616 C CA . ARG A 1 80 ? -6.672 -10.908 -1.582 1.00 93.38 80 ARG A CA 1
ATOM 617 C C . ARG A 1 80 ? -5.155 -10.867 -1.351 1.00 93.38 80 ARG A C 1
ATOM 619 O O . ARG A 1 80 ? -4.621 -9.773 -1.159 1.00 93.38 80 ARG A O 1
ATOM 626 N N . PRO A 1 81 ? -4.450 -12.014 -1.408 1.00 94.94 81 PRO A N 1
ATOM 627 C CA . PRO A 1 81 ? -2.992 -12.043 -1.271 1.00 94.94 81 PRO A CA 1
ATOM 628 C C . PRO A 1 81 ? -2.292 -11.354 -2.450 1.00 94.94 81 PRO A C 1
ATOM 630 O O . PRO A 1 81 ? -1.345 -10.596 -2.257 1.00 94.94 81 PRO A O 1
ATOM 633 N N . GLU A 1 82 ? -2.803 -11.555 -3.664 1.00 95.00 82 GLU A N 1
ATOM 634 C CA . GLU A 1 82 ? -2.268 -10.986 -4.897 1.00 95.00 82 GLU A CA 1
ATOM 635 C C . GLU A 1 82 ? -3.379 -10.718 -5.918 1.00 95.00 82 GLU A C 1
ATOM 637 O O . GLU A 1 82 ? -4.521 -11.164 -5.772 1.00 95.00 82 GLU A O 1
ATOM 642 N N . MET A 1 83 ? -3.058 -9.943 -6.954 1.00 95.56 83 MET A N 1
ATOM 643 C CA . MET A 1 83 ? -3.991 -9.645 -8.035 1.00 95.56 83 MET A CA 1
ATOM 644 C C . MET A 1 83 ? -3.240 -9.320 -9.326 1.00 95.56 83 MET A C 1
ATOM 646 O O . MET A 1 83 ? -2.255 -8.581 -9.311 1.00 95.56 83 MET A O 1
ATOM 650 N N . LYS A 1 84 ? -3.752 -9.826 -10.454 1.00 96.19 84 LYS A N 1
ATOM 651 C CA . LYS A 1 84 ? -3.214 -9.521 -11.784 1.00 96.19 84 LYS A CA 1
ATOM 652 C C . LYS A 1 84 ? -3.410 -8.048 -12.149 1.00 96.19 84 LYS A C 1
ATOM 654 O O . LYS A 1 84 ? -4.410 -7.422 -11.781 1.00 96.19 84 LYS A O 1
ATOM 659 N N . GLY A 1 85 ? -2.485 -7.508 -12.931 1.00 95.88 85 GLY A N 1
ATOM 660 C CA . GLY A 1 85 ? -2.567 -6.144 -13.432 1.00 95.88 85 GLY A CA 1
ATOM 661 C C . GLY A 1 85 ? -1.666 -5.909 -14.635 1.00 95.88 85 GLY A C 1
ATOM 662 O O . GLY A 1 85 ? -0.744 -6.677 -14.893 1.00 95.88 85 GLY A O 1
ATOM 663 N N . VAL A 1 86 ? -1.951 -4.835 -15.366 1.00 97.25 86 VAL A N 1
ATOM 664 C CA . VAL A 1 86 ? -1.187 -4.401 -16.539 1.00 97.25 86 VAL A CA 1
ATOM 665 C C . VAL A 1 86 ? -0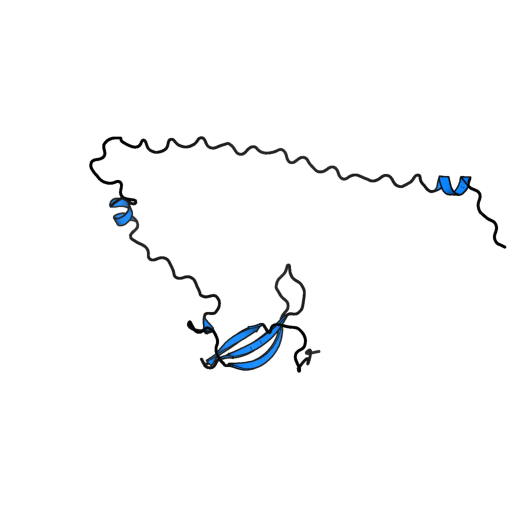.289 -3.233 -16.143 1.00 97.25 86 VAL A C 1
ATOM 667 O O . VAL A 1 86 ? -0.745 -2.288 -15.491 1.00 97.25 86 VAL A O 1
ATOM 670 N N . CYS A 1 87 ? 0.990 -3.286 -16.519 1.00 94.94 87 CYS A N 1
ATOM 671 C CA . CYS A 1 87 ? 1.919 -2.184 -16.288 1.00 94.94 87 CYS A CA 1
ATOM 672 C C . CYS A 1 87 ? 1.648 -1.045 -17.279 1.00 94.94 87 CYS A C 1
ATOM 674 O O . CYS A 1 87 ? 1.617 -1.261 -18.484 1.00 94.94 87 CYS A O 1
ATOM 676 N N . LEU A 1 88 ? 1.443 0.163 -16.758 1.00 94.50 88 LEU A N 1
ATOM 677 C CA . LEU A 1 88 ? 1.224 1.376 -17.545 1.00 94.50 88 LEU A CA 1
ATOM 678 C C . LEU A 1 88 ? 2.532 2.127 -17.800 1.00 94.50 88 LEU A C 1
ATOM 680 O O . LEU A 1 88 ? 2.753 2.647 -18.885 1.00 94.50 88 LEU A O 1
ATOM 684 N N . LYS A 1 89 ? 3.381 2.233 -16.772 1.00 92.25 89 LYS A N 1
ATOM 685 C CA . LYS A 1 89 ? 4.656 2.955 -16.841 1.00 92.25 89 LYS A CA 1
ATOM 686 C C . LYS A 1 89 ? 5.636 2.394 -15.824 1.00 92.25 89 LYS A C 1
ATOM 688 O O . LYS A 1 89 ? 5.290 2.274 -14.648 1.00 92.25 89 LYS A O 1
ATOM 693 N N . VAL A 1 90 ? 6.863 2.136 -16.258 1.00 92.44 90 VAL A N 1
ATOM 694 C CA . VAL A 1 90 ? 7.996 1.822 -15.381 1.00 92.44 90 VAL A CA 1
ATOM 695 C C . VAL A 1 90 ? 8.832 3.087 -15.189 1.00 92.44 90 VAL A C 1
ATOM 697 O O . VAL A 1 90 ? 8.950 3.906 -16.097 1.00 92.44 90 VAL A O 1
ATOM 700 N N . GLY A 1 91 ? 9.359 3.295 -13.985 1.00 90.69 91 GLY A N 1
ATOM 701 C CA . GLY A 1 91 ? 10.224 4.430 -13.689 1.00 90.69 91 GLY A CA 1
ATOM 702 C C . GLY A 1 91 ? 10.936 4.310 -12.347 1.00 90.69 91 GLY A C 1
ATOM 703 O O . GLY A 1 91 ? 10.693 3.397 -11.553 1.00 90.69 91 GLY A O 1
ATOM 704 N N . ILE A 1 92 ? 11.817 5.267 -12.080 1.00 92.75 92 ILE A N 1
ATOM 705 C CA . ILE A 1 92 ? 12.651 5.294 -10.881 1.00 92.75 92 ILE A CA 1
ATOM 706 C C . ILE A 1 92 ? 12.128 6.358 -9.912 1.00 92.75 92 ILE A C 1
ATOM 708 O O . ILE A 1 92 ? 11.958 7.517 -10.279 1.00 92.75 92 ILE A O 1
ATOM 712 N N . THR A 1 93 ? 11.907 5.973 -8.654 1.00 92.81 93 THR A N 1
ATOM 713 C CA . THR A 1 93 ? 11.513 6.888 -7.573 1.00 92.81 93 THR A CA 1
ATOM 714 C C . THR A 1 93 ? 12.638 6.989 -6.543 1.00 92.81 93 THR A C 1
ATOM 716 O O . THR A 1 93 ? 13.137 5.970 -6.060 1.00 92.81 93 THR A O 1
ATOM 719 N N . LYS A 1 94 ? 13.036 8.212 -6.171 1.00 94.06 94 LYS A N 1
ATOM 720 C CA . LYS A 1 94 ? 13.976 8.433 -5.060 1.00 94.06 94 LYS A CA 1
ATOM 721 C C . LYS A 1 94 ? 13.228 8.308 -3.721 1.00 94.06 94 LYS A C 1
ATOM 723 O O . LYS A 1 94 ? 12.151 8.892 -3.581 1.00 94.06 94 LYS A O 1
ATOM 728 N N . PRO A 1 95 ? 13.740 7.537 -2.745 1.00 95.00 95 PRO A N 1
ATOM 729 C CA . PRO A 1 95 ? 13.105 7.417 -1.440 1.00 95.00 95 PRO A CA 1
ATOM 730 C C . PRO A 1 95 ? 13.191 8.740 -0.669 1.00 95.00 95 PRO A C 1
ATOM 732 O O . PRO A 1 95 ? 13.996 9.617 -0.980 1.00 95.00 95 PRO A O 1
ATOM 735 N N . LYS A 1 96 ? 12.360 8.881 0.367 1.00 95.19 96 LYS A N 1
ATOM 736 C CA . LYS A 1 96 ? 12.483 10.004 1.302 1.00 95.19 96 LYS A CA 1
ATOM 737 C C . LYS A 1 96 ? 13.787 9.879 2.105 1.00 95.19 96 LYS A C 1
ATOM 739 O O . LYS A 1 96 ? 14.215 8.768 2.429 1.00 95.19 96 LYS A O 1
ATOM 744 N N . LYS A 1 97 ? 14.359 11.028 2.481 1.00 93.50 97 LYS A N 1
ATOM 745 C CA . LYS A 1 97 ? 15.446 11.138 3.473 1.00 93.50 97 LYS A CA 1
ATOM 746 C C . LYS A 1 97 ? 15.062 10.342 4.740 1.00 93.50 97 LYS A C 1
ATOM 748 O O . LYS A 1 97 ? 13.880 10.365 5.089 1.00 93.50 97 LYS A O 1
ATOM 753 N N . PRO A 1 98 ? 15.974 9.633 5.435 1.00 96.19 98 PRO A N 1
ATOM 754 C CA . PRO A 1 98 ? 17.447 9.641 5.369 1.00 96.19 98 PRO A CA 1
ATOM 755 C C . PRO A 1 98 ? 18.057 8.840 4.220 1.00 96.19 98 PRO A C 1
ATOM 757 O O . PRO A 1 98 ? 19.254 8.937 3.976 1.00 96.19 98 PRO A O 1
ATOM 760 N N . ASN A 1 99 ? 17.247 8.063 3.512 1.00 94.44 99 ASN A N 1
ATOM 761 C CA . ASN A 1 99 ? 17.756 7.152 2.505 1.00 94.44 99 ASN A CA 1
ATOM 762 C C . ASN A 1 99 ? 18.041 7.906 1.203 1.00 94.44 99 ASN A C 1
ATOM 764 O O . ASN A 1 99 ? 17.248 8.744 0.773 1.00 94.44 99 ASN A O 1
ATOM 768 N N . SER A 1 100 ? 19.147 7.563 0.552 1.00 93.00 100 SER A N 1
ATOM 769 C CA . SER A 1 100 ? 19.473 7.960 -0.816 1.00 93.00 100 SER A CA 1
ATOM 770 C C . SER A 1 100 ? 19.473 6.718 -1.715 1.00 93.00 100 SER A C 1
ATOM 772 O O . SER A 1 100 ? 19.602 5.590 -1.241 1.00 93.00 100 SER A O 1
ATOM 774 N N . GLY A 1 101 ? 19.237 6.909 -3.012 1.00 90.88 101 GLY A N 1
ATOM 775 C CA . GLY A 1 101 ? 19.245 5.827 -3.998 1.00 90.88 101 GLY A CA 1
ATOM 776 C C . GLY A 1 101 ? 18.076 5.884 -4.977 1.00 90.88 101 GLY A C 1
ATOM 777 O O . GLY A 1 101 ? 17.242 6.790 -4.942 1.00 90.88 101 GLY A O 1
ATOM 778 N N . GLN A 1 102 ? 18.028 4.895 -5.861 1.00 90.81 102 GLN A N 1
ATOM 779 C CA . GLN A 1 102 ? 17.044 4.774 -6.932 1.00 90.81 102 GLN A CA 1
ATOM 780 C C . GLN A 1 102 ? 16.203 3.509 -6.715 1.00 90.81 102 GLN A C 1
ATOM 782 O O . GLN A 1 102 ? 16.740 2.410 -6.600 1.00 90.81 102 GLN A O 1
ATOM 787 N N . ARG A 1 103 ? 14.873 3.646 -6.609 1.00 93.25 103 ARG A N 1
ATOM 788 C CA . ARG A 1 103 ? 13.952 2.507 -6.461 1.00 93.25 103 ARG A CA 1
ATOM 789 C C . ARG A 1 103 ? 13.182 2.294 -7.756 1.00 93.25 103 ARG A C 1
ATOM 791 O O . ARG A 1 103 ? 12.469 3.191 -8.200 1.00 93.25 103 ARG A O 1
ATOM 798 N N . LYS A 1 104 ? 13.291 1.096 -8.330 1.00 91.81 104 LYS A N 1
ATOM 799 C CA . LYS A 1 104 ? 12.504 0.690 -9.500 1.00 91.81 104 LYS A CA 1
ATOM 800 C C . LYS A 1 104 ? 11.039 0.526 -9.085 1.00 91.81 104 LYS A C 1
ATOM 802 O O . LYS A 1 104 ? 10.718 -0.238 -8.174 1.00 91.81 104 LYS A O 1
ATOM 807 N N . THR A 1 105 ? 10.162 1.283 -9.730 1.00 93.12 105 THR A N 1
ATOM 808 C CA . THR A 1 105 ? 8.727 1.358 -9.430 1.00 93.12 105 THR A CA 1
ATOM 809 C C . THR A 1 105 ? 7.907 1.305 -10.712 1.00 93.12 105 THR A C 1
ATOM 811 O O . THR A 1 105 ? 8.330 1.801 -11.751 1.00 93.12 105 THR A O 1
ATOM 814 N N . ALA A 1 106 ? 6.711 0.730 -10.640 1.00 94.81 106 ALA A N 1
ATOM 815 C CA . ALA A 1 106 ? 5.787 0.637 -11.763 1.00 94.81 106 ALA A CA 1
ATOM 816 C C . ALA A 1 106 ? 4.412 1.197 -11.400 1.00 94.81 106 ALA A C 1
ATOM 818 O O . ALA A 1 106 ? 3.899 0.965 -10.306 1.00 94.81 106 ALA A O 1
ATOM 819 N N . LYS A 1 107 ? 3.781 1.900 -12.339 1.00 96.38 107 LYS A N 1
ATOM 820 C CA . LYS A 1 107 ? 2.345 2.179 -12.315 1.00 96.38 107 LYS A CA 1
ATOM 821 C C . LYS A 1 107 ? 1.619 0.981 -12.906 1.00 96.38 107 LYS A C 1
ATOM 823 O O . LYS A 1 107 ? 1.871 0.629 -14.054 1.00 96.38 107 LYS A O 1
ATOM 828 N N . VAL A 1 108 ? 0.741 0.356 -12.129 1.00 96.81 108 VAL A N 1
ATOM 829 C CA . VAL A 1 108 ? 0.034 -0.873 -12.513 1.00 96.81 108 VAL A CA 1
ATOM 830 C C . VAL A 1 108 ? -1.465 -0.655 -12.382 1.00 96.81 108 VAL A C 1
ATOM 832 O O . VAL A 1 108 ? -1.935 -0.208 -11.336 1.00 96.81 108 VAL A O 1
ATOM 835 N N . ARG A 1 109 ? -2.221 -0.983 -13.432 1.00 97.44 109 ARG A N 1
ATOM 836 C CA . ARG A 1 109 ? -3.684 -1.054 -13.398 1.00 97.44 109 ARG A CA 1
ATOM 837 C C . ARG A 1 109 ? -4.094 -2.475 -13.040 1.00 97.44 109 ARG A C 1
ATOM 839 O O . ARG A 1 109 ? -3.865 -3.400 -13.813 1.00 97.44 109 ARG A O 1
ATOM 846 N N . LEU A 1 110 ? -4.677 -2.646 -11.861 1.00 97.06 110 LEU A N 1
ATOM 847 C CA . LEU A 1 110 ? -5.153 -3.939 -11.377 1.00 97.06 110 LEU A CA 1
ATOM 848 C C . LEU A 1 110 ? -6.414 -4.373 -12.131 1.00 97.06 110 LEU A C 1
ATOM 850 O O . LEU A 1 110 ? -7.129 -3.535 -12.682 1.00 97.06 110 LEU A O 1
ATOM 854 N N . SER A 1 111 ? -6.749 -5.663 -12.089 1.00 95.88 111 SER A N 1
ATOM 855 C CA . SER A 1 111 ? -8.013 -6.163 -12.653 1.00 95.88 111 SER A CA 1
ATOM 856 C C . SER A 1 111 ? -9.258 -5.543 -12.012 1.00 95.88 111 SER A C 1
ATOM 858 O O . SER A 1 111 ? -10.308 -5.512 -12.638 1.00 95.88 111 SER A O 1
ATOM 860 N N . SER A 1 112 ? -9.146 -4.999 -10.795 1.00 94.50 112 SER A N 1
ATOM 861 C CA . SER A 1 112 ? -10.200 -4.201 -10.151 1.00 94.50 112 SER A CA 1
ATOM 862 C C . SER A 1 112 ? -10.384 -2.800 -10.758 1.00 94.50 112 SER A C 1
ATOM 864 O O . SER A 1 112 ? -11.240 -2.046 -10.309 1.00 94.50 112 SER A O 1
ATOM 866 N N . GLY A 1 113 ? -9.555 -2.413 -11.733 1.00 94.38 113 GLY A N 1
ATOM 867 C CA . GLY A 1 113 ? -9.556 -1.101 -12.383 1.00 94.38 113 GLY A CA 1
ATOM 868 C C . GLY A 1 113 ? -8.725 -0.034 -11.664 1.00 94.38 113 GLY A C 1
ATOM 869 O O . GLY A 1 113 ? -8.394 0.983 -12.271 1.00 94.38 113 GLY A O 1
ATOM 870 N N . LYS A 1 114 ? -8.331 -0.263 -10.405 1.00 95.81 114 LYS A N 1
ATOM 871 C CA . LYS A 1 114 ? -7.532 0.685 -9.613 1.00 95.81 114 LYS A CA 1
ATOM 872 C C . LYS A 1 114 ? -6.091 0.762 -10.122 1.00 95.81 114 LYS A C 1
ATOM 874 O O . LYS A 1 114 ? -5.465 -0.265 -10.384 1.00 95.81 114 LYS A O 1
ATOM 879 N N . VAL A 1 115 ? -5.548 1.977 -10.200 1.00 96.62 115 VAL A N 1
ATOM 880 C CA . VAL A 1 115 ? -4.140 2.219 -10.549 1.00 96.62 115 VAL A CA 1
ATOM 881 C C . VAL A 1 115 ? -3.318 2.392 -9.276 1.00 96.62 115 VAL A C 1
ATOM 883 O O . VAL A 1 115 ? -3.624 3.248 -8.448 1.00 96.62 115 VAL A O 1
ATOM 886 N N . ILE A 1 116 ? -2.265 1.591 -9.124 1.00 96.19 116 ILE A N 1
ATOM 887 C CA . ILE A 1 116 ? -1.368 1.612 -7.963 1.00 96.19 116 ILE A CA 1
ATOM 888 C C . ILE A 1 116 ? 0.090 1.829 -8.376 1.00 96.19 116 ILE A C 1
ATOM 890 O O . ILE A 1 116 ? 0.465 1.608 -9.527 1.00 96.19 116 ILE A O 1
ATOM 894 N N . SER A 1 117 ? 0.920 2.253 -7.422 1.00 94.75 117 SER A N 1
ATOM 895 C CA . SER A 1 117 ? 2.381 2.227 -7.554 1.00 94.75 117 SER A CA 1
ATOM 896 C C . SER A 1 117 ? 2.916 0.950 -6.903 1.00 94.75 117 SER A C 1
ATOM 898 O O . SER A 1 117 ? 2.745 0.773 -5.699 1.00 94.75 117 SER A O 1
ATOM 900 N N . ALA A 1 118 ? 3.570 0.085 -7.672 1.00 94.69 118 ALA A N 1
ATOM 901 C CA . ALA A 1 118 ? 4.195 -1.142 -7.192 1.00 94.69 118 ALA A CA 1
ATOM 902 C C . ALA A 1 118 ? 5.722 -0.992 -7.148 1.00 94.69 118 ALA A C 1
ATOM 904 O O . ALA A 1 118 ? 6.326 -0.452 -8.078 1.00 94.69 118 ALA A O 1
ATOM 905 N N . TYR A 1 119 ? 6.346 -1.468 -6.070 1.00 94.38 119 TYR A N 1
ATOM 906 C CA . TYR A 1 119 ? 7.794 -1.665 -6.023 1.00 94.38 119 TYR A CA 1
ATOM 907 C C . TYR A 1 119 ? 8.141 -2.942 -6.774 1.00 94.38 119 TYR A C 1
ATOM 909 O O . TYR A 1 119 ? 7.403 -3.922 -6.688 1.00 94.38 119 TYR A O 1
ATOM 917 N N . ILE A 1 120 ? 9.262 -2.932 -7.487 1.00 92.94 120 ILE A N 1
ATOM 918 C CA . ILE A 1 120 ? 9.696 -4.106 -8.220 1.00 92.94 120 ILE A CA 1
ATOM 919 C C . ILE A 1 120 ? 11.010 -4.624 -7.585 1.00 92.94 120 ILE A C 1
ATOM 921 O O . ILE A 1 120 ? 12.028 -3.923 -7.648 1.00 92.94 120 ILE A O 1
ATOM 925 N N . PRO A 1 121 ? 11.029 -5.842 -6.998 1.00 91.94 121 PRO A N 1
ATOM 926 C CA . PRO A 1 121 ? 12.157 -6.373 -6.215 1.00 91.94 121 PRO A CA 1
ATOM 927 C C . PRO A 1 121 ? 13.258 -7.049 -7.054 1.00 91.94 121 PRO A C 1
ATOM 929 O O . PRO A 1 121 ? 12.963 -7.695 -8.056 1.00 91.94 121 PRO A O 1
ATOM 932 N N . GLY A 1 122 ? 14.518 -6.927 -6.631 1.00 87.38 122 GLY A N 1
ATOM 933 C CA . GLY A 1 122 ? 15.683 -7.512 -7.312 1.00 87.38 122 GLY A CA 1
ATOM 934 C C . GLY A 1 122 ? 16.419 -6.554 -8.258 1.00 87.38 122 GLY A C 1
ATOM 935 O O . GLY A 1 122 ? 15.945 -5.448 -8.548 1.00 87.38 122 GLY A O 1
ATOM 936 N N . GLU A 1 123 ? 17.584 -7.002 -8.724 1.00 77.88 123 GLU A N 1
ATOM 937 C CA . GLU A 1 123 ? 18.508 -6.294 -9.619 1.00 77.88 123 GLU A CA 1
ATOM 938 C C . GLU A 1 123 ? 18.471 -6.962 -11.008 1.00 77.88 123 GLU A C 1
ATOM 940 O O . GLU A 1 123 ? 18.428 -8.183 -11.095 1.00 77.88 123 GLU A O 1
ATOM 945 N N . GLY A 1 124 ? 18.425 -6.180 -12.095 1.00 64.19 124 GLY A N 1
ATOM 946 C CA . GLY A 1 124 ? 18.418 -6.714 -13.470 1.00 64.19 124 GLY A CA 1
ATOM 947 C C . GLY A 1 124 ? 17.033 -7.035 -14.049 1.00 64.19 124 GLY A C 1
ATOM 948 O O . GLY A 1 124 ? 16.618 -8.186 -14.124 1.00 64.19 124 GLY A O 1
ATOM 949 N N . ARG A 1 125 ? 16.318 -6.011 -14.535 1.00 61.59 125 ARG A N 1
ATOM 950 C CA . ARG A 1 125 ? 15.143 -6.218 -15.399 1.00 61.59 125 ARG A CA 1
ATOM 951 C C . ARG A 1 125 ? 15.509 -5.958 -16.845 1.00 61.59 125 ARG A C 1
ATOM 953 O O . ARG A 1 125 ? 16.110 -4.933 -17.144 1.00 61.59 125 ARG A O 1
ATOM 960 N N . CYS A 1 126 ? 15.088 -6.865 -17.721 1.00 41.53 126 CYS A N 1
ATOM 961 C CA . CYS A 1 126 ? 15.099 -6.690 -19.168 1.00 41.53 126 CYS A CA 1
ATOM 962 C C . CYS A 1 126 ? 14.146 -5.531 -19.522 1.00 41.53 126 CYS A C 1
ATOM 964 O O . CYS A 1 126 ? 12.932 -5.716 -19.565 1.00 41.53 126 CYS A O 1
ATOM 966 N N . GLY A 1 127 ? 14.678 -4.310 -19.627 1.00 49.03 127 GLY A N 1
ATOM 967 C CA . GLY A 1 127 ? 13.889 -3.095 -19.864 1.00 49.03 127 GLY A CA 1
ATOM 968 C C . GLY A 1 127 ? 14.433 -1.815 -19.222 1.00 49.03 127 GLY A C 1
ATOM 969 O O . GLY A 1 127 ? 13.660 -0.877 -19.034 1.00 49.03 127 GLY A O 1
ATOM 970 N N . GLU A 1 128 ? 15.722 -1.763 -18.864 1.00 50.91 128 GLU A N 1
ATOM 971 C CA . GLU A 1 128 ? 16.420 -0.516 -18.522 1.00 50.91 128 GLU A CA 1
ATOM 972 C C . GLU A 1 128 ? 16.442 0.406 -19.758 1.00 50.91 128 GLU A C 1
ATOM 974 O O . GLU A 1 128 ? 17.380 0.414 -20.546 1.00 50.91 128 GLU A O 1
ATOM 979 N N . GLN A 1 129 ? 15.370 1.160 -19.978 1.00 48.16 129 GLN A N 1
ATOM 980 C CA . GLN A 1 129 ? 15.493 2.480 -20.577 1.00 48.16 129 GLN A CA 1
ATOM 981 C C . GLN A 1 129 ? 15.424 3.448 -19.411 1.00 48.16 129 GLN A C 1
ATOM 983 O O . GLN A 1 129 ? 14.342 3.850 -18.976 1.00 48.16 129 GLN A O 1
ATOM 988 N N . ASP A 1 130 ? 16.591 3.751 -18.851 1.00 49.47 130 ASP A N 1
ATOM 989 C CA . ASP A 1 130 ? 16.741 4.924 -18.010 1.00 49.47 130 ASP A CA 1
ATOM 990 C C . ASP A 1 130 ? 16.246 6.124 -18.826 1.00 49.47 130 ASP A C 1
ATOM 992 O O . ASP A 1 130 ? 16.784 6.375 -19.910 1.00 49.47 130 ASP A O 1
ATOM 996 N N . PRO A 1 131 ? 15.193 6.840 -18.390 1.00 51.97 131 PRO A N 1
ATOM 997 C CA . PRO A 1 131 ? 14.811 8.070 -19.055 1.00 51.97 131 PRO A CA 1
ATOM 998 C C . PRO A 1 131 ? 15.953 9.062 -18.825 1.00 51.97 131 PRO A C 1
ATOM 1000 O O . PRO A 1 131 ? 16.123 9.571 -17.715 1.00 51.97 131 PRO A O 1
ATOM 1003 N N . LYS A 1 132 ? 16.777 9.226 -19.860 1.00 41.28 132 LYS A N 1
ATOM 1004 C CA . LYS A 1 132 ? 17.848 10.215 -19.937 1.00 41.28 132 LYS A CA 1
ATOM 1005 C C . LYS A 1 132 ? 17.266 11.626 -19.905 1.00 41.28 132 LYS A C 1
ATOM 1007 O O . LYS A 1 132 ? 16.176 11.819 -20.491 1.00 41.28 132 LYS A O 1
#

Radius of gyration: 34.85 Å; Cα contacts (8 Å, |Δi|>4): 79; chains: 1; bounding box: 97×32×73 Å

Secondary structure (DSSP, 8-state):
-PPPPPHHHHHTTSSS-------------------PPPPPP---S--SS---SS-HHHHHHH--PPPPPPPPS-GGGTT-S---EEEEEEEEEPPPTT--S-EEEEEEEETTS-EEEEE--SS--TT-----

Foldseek 3Di:
DDDDDDPVVVVVPPPPDDDPDDDDDDPPPPPPPPPDPDPDPPDDPDDPDDDDPDDPVCCVVPPDDDDDDDDDPCVVCVPPPDFDWDWDDWAWDADDPPDGDTWIWTFTQTPVRDTDIDTDDDDDDPDPPHPD